Protein AF-A0A182EXS7-F1 (afdb_monomer)

Radius of gyration: 17.14 Å; Cα contacts (8 Å, |Δi|>4): 39; chains: 1; bounding box: 38×31×49 Å

Secondary structure (DSSP, 8-state):
--HIIIIIHHHHHHH--HIIIIIHHHHHHHHHHHHHHHHHHHHHHHHHHHHHHHHHHHTSS---S-HHHHHHHHHH-HHHHHHHHHHHHHHHHHHHHHHHHHHHHHH-

Sequence (108 aa):
MGTIMGVYLPCMQNIFGVLFFIRLTWIIGTAGIVEAFFVVFICCSVTFLTSISLSAIATNGVVPGGGPYYMISRNLGPELGGAVGILFYLGTTVAASMYITGAIEILI

Organism: Onchocerca ochengi (NCBI:txid42157)

Structure (mmCIF, N/CA/C/O backbone):
data_AF-A0A182EXS7-F1
#
_entry.id   AF-A0A182EXS7-F1
#
loop_
_atom_site.group_PDB
_atom_site.id
_atom_site.type_symbol
_atom_site.label_atom_id
_atom_site.label_alt_id
_atom_site.label_comp_id
_atom_site.label_asym_id
_atom_site.label_entity_id
_atom_site.label_seq_id
_atom_site.pdbx_PDB_ins_code
_atom_site.Cartn_x
_atom_site.Cartn_y
_atom_site.Cartn_z
_atom_site.occupancy
_atom_site.B_iso_or_equiv
_atom_site.auth_seq_id
_atom_site.auth_comp_id
_atom_site.auth_asym_id
_atom_site.auth_atom_id
_atom_site.pdbx_PDB_model_num
ATOM 1 N N . MET A 1 1 ? 9.321 -17.552 -8.761 1.00 79.94 1 MET A N 1
ATOM 2 C CA . MET A 1 1 ? 8.176 -17.718 -7.835 1.00 79.94 1 MET A CA 1
ATOM 3 C C . MET A 1 1 ? 6.887 -17.766 -8.643 1.00 79.94 1 MET A C 1
ATOM 5 O O . MET A 1 1 ? 6.855 -17.170 -9.711 1.00 79.94 1 MET A O 1
ATOM 9 N N . GLY A 1 2 ? 5.863 -18.479 -8.166 1.00 92.12 2 GLY A N 1
ATOM 10 C CA . GLY A 1 2 ? 4.527 -18.482 -8.783 1.00 92.12 2 GLY A CA 1
ATOM 11 C C . GLY A 1 2 ? 3.672 -17.281 -8.359 1.00 92.12 2 GLY A C 1
ATOM 12 O O . GLY A 1 2 ? 4.073 -16.514 -7.487 1.00 92.12 2 GLY A O 1
ATOM 13 N N . THR A 1 3 ? 2.477 -17.145 -8.934 1.00 92.19 3 THR A N 1
ATOM 14 C CA . THR A 1 3 ? 1.538 -16.031 -8.682 1.00 92.19 3 THR A CA 1
ATOM 15 C C . THR 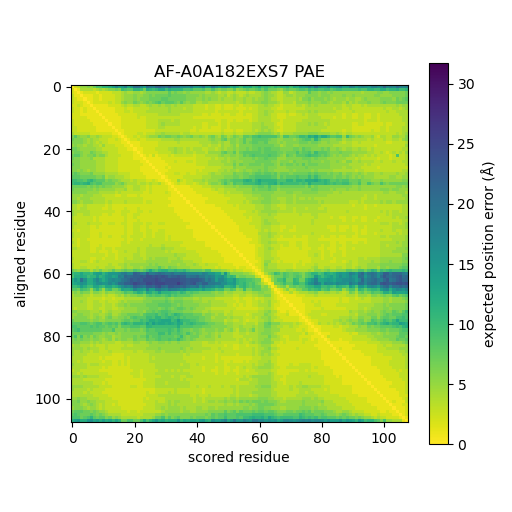A 1 3 ? 1.110 -15.916 -7.215 1.00 92.19 3 THR A C 1
ATOM 17 O O . THR A 1 3 ? 1.113 -14.825 -6.649 1.00 92.19 3 THR A O 1
ATOM 20 N N . ILE A 1 4 ? 0.796 -17.044 -6.573 1.00 92.31 4 ILE A N 1
ATOM 21 C CA . ILE A 1 4 ? 0.286 -17.071 -5.194 1.00 92.31 4 ILE A CA 1
ATOM 22 C C . ILE A 1 4 ? 1.375 -16.652 -4.196 1.00 92.31 4 ILE A C 1
ATOM 24 O O . ILE A 1 4 ? 1.206 -15.688 -3.455 1.00 92.31 4 ILE A O 1
ATOM 28 N N . MET A 1 5 ? 2.514 -17.349 -4.209 1.00 92.88 5 MET A N 1
ATOM 29 C CA . MET A 1 5 ? 3.611 -17.091 -3.267 1.00 92.88 5 MET A CA 1
ATOM 30 C C . MET A 1 5 ? 4.396 -15.814 -3.594 1.00 92.88 5 MET A C 1
ATOM 32 O O . MET A 1 5 ? 4.962 -15.205 -2.696 1.00 92.88 5 MET A O 1
ATOM 36 N N . GLY A 1 6 ? 4.465 -15.423 -4.870 1.00 89.88 6 GLY A N 1
ATOM 37 C CA . GLY A 1 6 ? 5.290 -14.302 -5.323 1.00 89.88 6 GLY A CA 1
ATOM 38 C C . GLY A 1 6 ? 4.575 -12.956 -5.400 1.00 89.88 6 GLY A C 1
ATOM 39 O O . GLY A 1 6 ? 5.251 -11.935 -5.371 1.00 89.88 6 GLY A O 1
ATOM 40 N N . VAL A 1 7 ? 3.240 -12.934 -5.515 1.00 91.81 7 VAL A N 1
ATOM 41 C CA . VAL A 1 7 ? 2.471 -11.689 -5.704 1.00 91.81 7 VAL A CA 1
ATOM 42 C C . VAL A 1 7 ? 1.307 -11.602 -4.723 1.00 91.81 7 VAL A C 1
ATOM 44 O O . VAL A 1 7 ? 1.246 -10.658 -3.942 1.00 91.81 7 VAL A O 1
ATOM 47 N N . TYR A 1 8 ? 0.418 -12.600 -4.698 1.00 93.50 8 TYR A N 1
ATOM 48 C CA . TYR A 1 8 ? -0.804 -12.535 -3.887 1.00 93.50 8 TYR A CA 1
ATOM 49 C C . TYR A 1 8 ? -0.518 -12.420 -2.383 1.00 93.50 8 TYR A C 1
ATOM 51 O O . TYR A 1 8 ? -0.980 -11.474 -1.748 1.00 93.50 8 TYR A O 1
ATOM 59 N N . LEU A 1 9 ? 0.271 -13.337 -1.810 1.00 94.94 9 LEU A N 1
ATOM 60 C CA . LEU A 1 9 ? 0.560 -13.321 -0.370 1.00 94.94 9 LEU A CA 1
ATOM 61 C C . LEU A 1 9 ? 1.324 -12.058 0.075 1.00 94.94 9 LEU A C 1
ATOM 63 O O . LEU A 1 9 ? 0.881 -11.432 1.040 1.00 94.94 9 LEU A O 1
ATOM 67 N N . PRO A 1 10 ? 2.390 -11.611 -0.624 1.00 93.88 10 PRO A N 1
ATOM 68 C CA . PRO A 1 10 ? 3.050 -10.349 -0.291 1.00 93.88 10 PRO A CA 1
ATOM 69 C C . PRO A 1 10 ? 2.124 -9.131 -0.384 1.00 93.88 10 PRO A C 1
ATOM 71 O O . PRO A 1 10 ? 2.187 -8.254 0.478 1.00 93.88 10 PRO A O 1
ATOM 74 N N . CYS A 1 11 ? 1.249 -9.060 -1.394 1.00 93.44 11 CYS A N 1
ATOM 75 C CA . CYS A 1 11 ? 0.296 -7.957 -1.528 1.00 93.44 11 CYS A CA 1
ATOM 76 C C . CYS A 1 11 ? -0.708 -7.935 -0.371 1.00 93.44 11 CYS A C 1
ATOM 78 O O . CYS A 1 11 ? -0.899 -6.887 0.241 1.00 93.44 11 CYS A O 1
ATOM 80 N N . MET A 1 12 ? -1.298 -9.082 -0.026 1.00 93.94 12 MET A N 1
ATOM 81 C CA . MET A 1 12 ? -2.238 -9.181 1.096 1.00 93.94 12 MET A CA 1
ATOM 82 C C . MET A 1 12 ? -1.585 -8.767 2.421 1.00 93.94 12 MET A C 1
ATOM 84 O O . MET A 1 12 ? -2.176 -8.008 3.186 1.00 93.94 12 MET A O 1
ATOM 88 N N . GLN A 1 13 ? -0.346 -9.204 2.664 1.00 94.06 13 GLN A N 1
ATOM 89 C CA . GLN A 1 13 ? 0.405 -8.849 3.869 1.00 94.06 13 GLN A CA 1
ATOM 90 C C . GLN A 1 13 ? 0.692 -7.344 3.976 1.00 94.06 13 GLN A C 1
ATOM 92 O O . GLN A 1 13 ? 0.718 -6.817 5.080 1.00 94.06 13 GLN A O 1
ATOM 97 N N . ASN A 1 14 ? 0.902 -6.646 2.856 1.00 92.38 14 ASN A N 1
ATOM 98 C CA . ASN A 1 14 ? 1.149 -5.199 2.873 1.00 92.38 14 ASN A CA 1
ATOM 99 C C . ASN A 1 14 ? -0.135 -4.363 3.015 1.00 92.38 14 ASN A C 1
ATOM 101 O O . ASN A 1 14 ? -0.061 -3.225 3.471 1.00 92.38 14 ASN A O 1
ATOM 105 N N . ILE A 1 15 ? -1.296 -4.896 2.616 1.00 94.00 15 ILE A N 1
ATOM 106 C CA . ILE A 1 15 ? -2.585 -4.192 2.723 1.00 94.00 15 ILE A CA 1
ATOM 107 C C . ILE A 1 15 ? -3.140 -4.277 4.146 1.00 94.00 15 ILE A C 1
ATOM 109 O O . ILE A 1 15 ? -3.650 -3.287 4.674 1.00 94.00 15 ILE A O 1
ATOM 113 N N . PHE A 1 16 ? -3.069 -5.451 4.775 1.00 92.19 16 PHE A N 1
ATOM 114 C CA . PHE A 1 16 ? -3.552 -5.606 6.141 1.00 92.19 16 PHE A CA 1
ATOM 115 C C . PHE A 1 16 ? -2.600 -4.945 7.134 1.00 92.19 16 PHE A C 1
ATOM 117 O O . PHE A 1 16 ? -1.444 -5.335 7.265 1.00 92.19 16 PHE A O 1
ATOM 124 N N . GLY A 1 17 ? -3.113 -3.960 7.869 1.00 90.38 17 GLY A N 1
ATOM 125 C CA . GLY A 1 17 ? -2.317 -3.182 8.807 1.00 90.38 17 GLY A CA 1
ATOM 126 C C . GLY A 1 17 ? -3.118 -2.645 9.987 1.00 90.38 17 GLY A C 1
ATOM 127 O O . GLY A 1 17 ? -4.284 -2.978 10.195 1.00 90.38 17 GLY A O 1
ATOM 128 N N . VAL A 1 18 ? -2.468 -1.766 10.748 1.00 89.94 18 VAL A N 1
ATOM 129 C CA . VAL A 1 18 ? -2.958 -1.187 12.012 1.00 89.94 18 VAL A CA 1
ATOM 130 C C . VAL A 1 18 ? -4.360 -0.569 11.900 1.00 89.94 18 VAL A C 1
ATOM 132 O O . VAL A 1 18 ? -5.173 -0.731 12.809 1.00 89.94 18 VAL A O 1
ATOM 135 N N . LEU A 1 19 ? -4.679 0.102 10.786 1.00 89.62 19 LEU A N 1
ATOM 136 C CA . LEU A 1 19 ? -5.984 0.751 10.587 1.00 89.62 19 LEU A CA 1
ATOM 137 C C . LEU A 1 19 ? -7.162 -0.222 10.679 1.00 89.62 19 LEU A C 1
ATOM 139 O O . LEU A 1 19 ? -8.190 0.121 11.262 1.00 89.62 19 LEU A O 1
ATOM 143 N N . PHE A 1 20 ? -7.006 -1.424 10.121 1.00 89.75 20 PHE A N 1
ATOM 144 C CA . PHE A 1 20 ? -8.077 -2.414 10.071 1.00 89.75 20 PHE A CA 1
ATOM 145 C C . PHE A 1 20 ? -8.453 -2.910 11.472 1.00 89.75 20 PHE A C 1
ATOM 147 O O . PHE A 1 20 ? -9.633 -3.075 11.766 1.00 89.75 20 PHE A O 1
ATOM 154 N N . PHE A 1 21 ? -7.462 -3.092 12.348 1.00 88.25 21 PHE A N 1
ATOM 155 C CA . PHE A 1 21 ? -7.676 -3.640 13.688 1.00 88.25 21 PHE A CA 1
ATOM 156 C C . PHE A 1 21 ? -8.023 -2.577 14.736 1.00 88.25 21 PHE A C 1
ATOM 158 O O . PHE A 1 21 ? -8.887 -2.823 15.571 1.00 88.25 21 PHE A O 1
ATOM 165 N N . ILE A 1 22 ? -7.381 -1.402 14.697 1.00 89.56 22 ILE A N 1
ATOM 166 C CA . ILE A 1 22 ? -7.545 -0.383 15.750 1.00 89.56 22 ILE A CA 1
ATOM 167 C C . ILE A 1 22 ? -8.610 0.657 15.388 1.00 89.56 22 ILE A C 1
ATOM 169 O O . ILE A 1 22 ? -9.408 1.058 16.231 1.00 89.56 22 ILE A O 1
ATOM 173 N N . ARG A 1 23 ? -8.622 1.149 14.144 1.00 91.50 23 ARG A N 1
ATOM 174 C CA . ARG A 1 23 ? -9.398 2.350 13.784 1.00 91.50 23 ARG A CA 1
ATOM 175 C C . ARG A 1 23 ? -10.757 2.045 13.160 1.00 91.50 23 ARG A C 1
ATOM 177 O O . ARG A 1 23 ? -11.639 2.896 13.230 1.00 91.50 23 ARG A O 1
ATOM 184 N N . LEU A 1 24 ? -10.959 0.857 12.590 1.00 90.25 24 LEU A N 1
ATOM 185 C CA . LEU A 1 24 ? -12.201 0.516 11.885 1.00 90.25 24 LEU A CA 1
ATOM 186 C C . LEU A 1 24 ? -13.447 0.607 12.783 1.00 90.25 24 LEU A C 1
ATOM 188 O O . LEU A 1 24 ? -14.467 1.152 12.365 1.00 90.25 24 LEU A O 1
ATOM 192 N N . THR A 1 25 ? -13.359 0.132 14.026 1.00 91.50 25 THR A N 1
ATOM 193 C CA . THR A 1 25 ? -14.465 0.195 14.998 1.00 91.50 25 THR A CA 1
ATOM 194 C C . THR A 1 25 ? -14.837 1.634 15.346 1.00 91.50 25 THR A C 1
ATOM 196 O O . THR A 1 25 ? -16.019 1.962 15.414 1.00 91.50 25 THR A O 1
ATOM 199 N N . TRP A 1 26 ? -13.842 2.511 15.499 1.00 93.00 26 TRP A N 1
ATOM 200 C CA . TRP A 1 26 ? -14.057 3.930 15.772 1.00 93.00 26 TRP A CA 1
ATOM 201 C C . TRP A 1 26 ? -14.680 4.667 14.579 1.00 93.00 26 TRP A C 1
ATOM 203 O O . TRP A 1 26 ? -15.601 5.459 14.768 1.00 93.00 26 TRP A O 1
ATOM 213 N N . ILE A 1 27 ? -14.250 4.364 13.347 1.00 93.12 27 ILE A N 1
ATOM 214 C CA . ILE A 1 27 ? -14.841 4.929 12.119 1.00 93.12 27 ILE A CA 1
ATOM 215 C C . ILE A 1 27 ? -16.327 4.564 12.020 1.00 93.12 27 ILE A C 1
ATOM 217 O O . ILE A 1 27 ? -17.169 5.437 11.820 1.00 93.12 27 ILE A O 1
ATOM 221 N N . ILE A 1 28 ? -16.668 3.287 12.216 1.00 95.06 28 ILE A N 1
ATOM 222 C CA . ILE A 1 28 ? -18.065 2.830 12.175 1.00 95.06 28 ILE A CA 1
ATOM 223 C C . ILE A 1 28 ? -18.868 3.433 13.336 1.00 95.06 28 ILE A C 1
ATOM 225 O O . ILE A 1 28 ? -20.021 3.813 13.148 1.00 95.06 28 ILE A O 1
ATOM 229 N N . GLY A 1 29 ? -18.268 3.552 14.523 1.00 93.62 29 GLY A N 1
ATOM 230 C CA . GLY A 1 29 ? -18.918 4.129 15.700 1.00 93.62 29 GLY A CA 1
ATOM 231 C C . GLY A 1 29 ? -19.205 5.630 15.594 1.00 93.62 29 GLY A C 1
ATOM 232 O O . GLY A 1 29 ? -20.135 6.106 16.237 1.00 93.62 29 GLY A O 1
ATOM 233 N N . THR A 1 30 ? -18.442 6.371 14.787 1.00 94.31 30 THR A N 1
ATOM 234 C CA . THR A 1 30 ? -18.580 7.832 14.636 1.00 94.31 30 THR A CA 1
ATOM 235 C C . THR A 1 30 ? -19.418 8.236 13.426 1.00 94.31 30 THR A C 1
ATOM 237 O O . THR A 1 30 ? -20.301 9.075 13.566 1.00 94.31 30 THR A O 1
ATOM 240 N N . ALA A 1 31 ? -19.173 7.636 12.259 1.00 92.25 31 ALA A N 1
ATOM 241 C CA . ALA A 1 31 ? -19.897 7.942 11.020 1.00 92.25 31 ALA A CA 1
ATOM 242 C C . ALA A 1 31 ? -21.181 7.104 10.850 1.00 92.25 31 ALA A C 1
ATOM 244 O O . ALA A 1 31 ? -22.082 7.441 10.086 1.00 92.25 31 ALA A O 1
ATOM 245 N N . GLY A 1 32 ? -21.287 5.982 11.564 1.00 94.06 32 GLY A N 1
ATOM 246 C CA . GLY A 1 32 ? -22.347 5.003 11.358 1.00 94.06 32 GLY A CA 1
ATOM 247 C C . GLY A 1 32 ? -22.072 4.067 10.177 1.00 94.06 32 GLY A C 1
ATOM 248 O O . GLY A 1 32 ? -21.133 4.230 9.399 1.00 94.06 32 GLY A O 1
ATOM 249 N N . ILE A 1 33 ? -22.908 3.035 10.048 1.00 94.44 33 ILE A N 1
ATOM 250 C CA . ILE A 1 33 ? -22.672 1.915 9.120 1.00 94.44 33 ILE A CA 1
ATOM 251 C C . ILE A 1 33 ? -22.748 2.352 7.651 1.00 94.44 33 ILE A C 1
ATOM 253 O O . ILE A 1 33 ? -21.926 1.926 6.844 1.00 94.44 33 ILE A O 1
ATOM 257 N N . VAL A 1 34 ? -23.728 3.191 7.297 1.00 95.19 34 VAL A N 1
ATOM 258 C CA . VAL A 1 34 ? -23.973 3.582 5.898 1.00 95.19 34 VAL A CA 1
ATOM 259 C C . VAL A 1 34 ? -22.830 4.445 5.367 1.00 95.19 34 VAL A C 1
ATOM 261 O O . VAL A 1 34 ? -22.283 4.151 4.306 1.00 95.19 34 VAL A O 1
ATOM 264 N N . GLU A 1 35 ? -22.426 5.473 6.114 1.00 95.06 35 GLU A N 1
ATOM 265 C CA . GLU A 1 35 ? -21.327 6.349 5.701 1.00 95.06 35 GLU A CA 1
ATOM 266 C C . GLU A 1 35 ? -19.987 5.609 5.706 1.00 95.06 35 GLU A C 1
ATOM 268 O O . GLU A 1 35 ? -19.241 5.695 4.730 1.00 95.06 35 GLU A O 1
ATOM 273 N N . ALA A 1 36 ? -19.704 4.799 6.73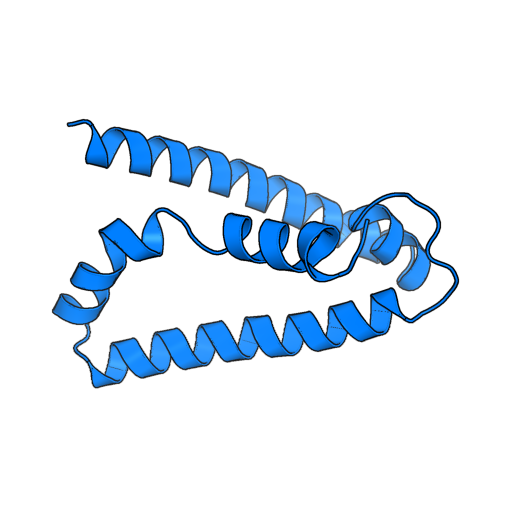6 1.00 93.94 36 ALA A N 1
ATOM 274 C CA . ALA A 1 36 ? -18.488 3.988 6.778 1.00 93.94 36 ALA A CA 1
ATOM 275 C C . ALA A 1 36 ? -18.398 3.013 5.589 1.00 93.94 36 ALA A C 1
ATOM 277 O O . ALA A 1 36 ? -17.319 2.835 5.020 1.00 93.94 36 ALA A O 1
ATOM 278 N N . PHE A 1 37 ? -19.522 2.426 5.161 1.00 95.06 37 PHE A N 1
ATOM 279 C CA . PHE A 1 37 ? -19.568 1.582 3.967 1.00 95.06 37 PHE A CA 1
ATOM 280 C C . PHE A 1 37 ? -19.205 2.362 2.697 1.00 95.06 37 PHE A C 1
ATOM 282 O O . PHE A 1 37 ? -18.384 1.892 1.909 1.00 95.06 37 PHE A O 1
ATOM 289 N N . PHE A 1 38 ? -19.752 3.569 2.512 1.00 96.00 38 PHE A N 1
ATOM 290 C CA . PHE A 1 38 ? -19.403 4.421 1.370 1.00 96.00 38 PHE A CA 1
ATOM 291 C C . PHE A 1 38 ? -17.931 4.841 1.377 1.00 96.00 38 PHE A C 1
ATOM 293 O O . PHE A 1 38 ? -17.293 4.817 0.325 1.00 96.00 38 PHE A O 1
ATOM 300 N N . VAL A 1 39 ? -17.366 5.164 2.544 1.00 95.06 39 VAL A N 1
ATOM 301 C CA . VAL A 1 39 ? -15.937 5.489 2.679 1.00 95.06 39 VAL A CA 1
ATOM 302 C C . VAL A 1 39 ? -15.072 4.318 2.214 1.00 95.06 39 VAL A C 1
ATOM 304 O O . VAL A 1 39 ? -14.188 4.499 1.375 1.00 95.06 39 VAL A O 1
ATOM 307 N N . VAL A 1 40 ? -15.350 3.103 2.700 1.00 94.69 40 VAL A N 1
ATOM 308 C CA . VAL A 1 40 ? -14.613 1.899 2.285 1.00 94.69 40 VAL A CA 1
ATOM 309 C C . VAL A 1 40 ? -14.794 1.640 0.789 1.00 94.69 40 VAL A C 1
ATOM 311 O O . VAL A 1 40 ? -13.812 1.388 0.094 1.00 94.69 40 VAL A O 1
ATOM 314 N N . PHE A 1 41 ? -16.018 1.762 0.270 1.00 95.88 41 PHE A N 1
ATOM 315 C CA . PHE A 1 41 ? -16.312 1.548 -1.145 1.00 95.88 41 PHE A CA 1
ATOM 316 C C . PHE A 1 41 ? -15.526 2.501 -2.056 1.00 95.88 41 PHE A C 1
ATOM 318 O O . PHE A 1 41 ? -14.903 2.056 -3.023 1.00 95.88 41 PHE A O 1
ATOM 325 N N . ILE A 1 42 ? -15.490 3.796 -1.725 1.00 97.44 42 ILE A N 1
ATOM 326 C CA . ILE A 1 42 ? -14.743 4.799 -2.493 1.00 97.44 42 ILE A CA 1
ATOM 327 C C . ILE A 1 42 ? -13.245 4.481 -2.455 1.00 97.44 42 ILE A C 1
ATOM 329 O O . ILE A 1 42 ? -12.623 4.393 -3.516 1.00 97.44 42 ILE A O 1
ATOM 333 N N . CYS A 1 43 ? -12.673 4.221 -1.277 1.00 95.75 43 CYS A N 1
ATOM 334 C CA . CYS A 1 43 ? -11.259 3.860 -1.143 1.00 95.75 43 CYS A CA 1
ATOM 335 C C . CYS A 1 43 ? -10.903 2.611 -1.965 1.00 95.75 43 CYS A C 1
ATOM 337 O O . CYS A 1 43 ? -9.945 2.632 -2.741 1.00 95.75 43 CYS A O 1
ATOM 339 N N . CYS A 1 44 ? -11.706 1.547 -1.865 1.00 95.94 44 CYS A N 1
ATOM 340 C CA . CYS A 1 44 ? -11.507 0.325 -2.640 1.00 95.94 44 CYS A CA 1
ATOM 341 C C . CYS A 1 44 ? -11.611 0.574 -4.150 1.00 95.94 44 CYS A C 1
ATOM 343 O O . CYS A 1 44 ? -10.805 0.029 -4.903 1.00 95.94 44 CYS A O 1
ATOM 345 N N . SER A 1 45 ? -12.548 1.415 -4.603 1.00 97.50 45 SER A N 1
ATOM 346 C CA . SER A 1 45 ? -12.696 1.745 -6.026 1.00 97.50 45 SER A CA 1
ATOM 347 C C . SER A 1 45 ? -11.459 2.456 -6.591 1.00 97.50 45 SER A C 1
ATOM 349 O O . SER A 1 45 ? -10.981 2.096 -7.667 1.00 97.50 45 SER A O 1
ATOM 351 N N . VAL A 1 46 ? -10.872 3.391 -5.836 1.00 97.56 46 VAL A N 1
ATOM 352 C CA . VAL A 1 46 ? -9.656 4.116 -6.236 1.00 97.56 46 VAL A CA 1
ATOM 353 C C . VAL A 1 46 ? -8.464 3.162 -6.341 1.00 97.56 46 VAL A C 1
ATOM 355 O O . VAL A 1 46 ? -7.740 3.178 -7.343 1.00 97.56 46 VAL A O 1
ATOM 358 N N . THR A 1 47 ? -8.264 2.288 -5.350 1.00 96.12 47 THR A N 1
ATOM 359 C CA . THR A 1 47 ? 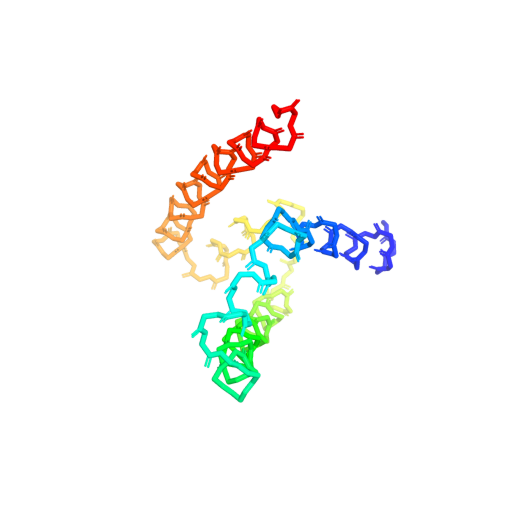-7.179 1.293 -5.387 1.00 96.12 47 THR A CA 1
ATOM 360 C C . THR A 1 47 ? -7.383 0.282 -6.514 1.00 96.12 47 THR A C 1
ATOM 362 O O . THR A 1 47 ? -6.423 -0.067 -7.201 1.00 96.12 47 THR A O 1
ATOM 365 N N . PHE A 1 48 ? -8.624 -0.140 -6.765 1.00 96.62 48 PHE A N 1
ATOM 366 C CA . PHE A 1 48 ? -8.956 -1.055 -7.853 1.00 96.62 48 PHE A CA 1
ATOM 367 C C . PHE A 1 48 ? -8.637 -0.450 -9.225 1.00 96.62 48 PHE A C 1
ATOM 369 O O . PHE A 1 48 ? -7.911 -1.065 -10.007 1.00 96.62 48 PHE A O 1
ATOM 376 N N . LEU A 1 49 ? -9.073 0.784 -9.494 1.00 97.50 49 LEU A N 1
ATOM 377 C CA . LEU A 1 49 ? -8.741 1.492 -10.735 1.00 97.50 49 LEU A CA 1
ATOM 378 C C . LEU A 1 49 ? -7.225 1.669 -10.904 1.00 97.50 49 LEU A C 1
ATOM 380 O O . LEU A 1 49 ? -6.686 1.423 -11.982 1.00 97.50 49 LEU A O 1
ATOM 384 N N . THR A 1 50 ? -6.516 2.005 -9.824 1.00 95.44 50 THR A N 1
ATOM 385 C CA . THR A 1 50 ? -5.048 2.115 -9.838 1.00 95.44 50 THR A CA 1
ATOM 386 C C . THR A 1 50 ? -4.382 0.772 -10.162 1.00 95.44 50 THR A C 1
ATOM 388 O O . THR A 1 50 ? -3.407 0.730 -10.913 1.00 95.44 50 THR A O 1
ATOM 391 N N . SER A 1 51 ? -4.919 -0.343 -9.655 1.00 94.69 51 SER A N 1
ATOM 392 C CA . SER A 1 51 ? -4.393 -1.687 -9.932 1.00 94.69 51 SER A CA 1
ATOM 393 C C . SER A 1 51 ? -4.565 -2.112 -11.395 1.00 94.69 51 SER A C 1
ATOM 395 O O . SER A 1 51 ? -3.683 -2.774 -11.946 1.00 94.69 51 SER A O 1
ATOM 397 N N . ILE A 1 52 ? -5.643 -1.677 -12.058 1.00 95.81 52 ILE A N 1
ATOM 398 C CA . ILE A 1 52 ? -5.848 -1.899 -13.498 1.00 95.81 52 ILE A CA 1
ATOM 399 C C . ILE A 1 52 ? -4.786 -1.136 -14.295 1.00 95.81 52 ILE A C 1
ATOM 401 O O . ILE A 1 52 ? -4.136 -1.716 -15.165 1.00 95.81 52 ILE A O 1
ATOM 405 N N . SER A 1 53 ? -4.543 0.132 -13.953 1.00 94.00 53 SER A N 1
ATOM 406 C CA . SER A 1 53 ? -3.483 0.936 -14.575 1.00 94.00 53 SER A CA 1
ATOM 407 C C . SER A 1 53 ? -2.101 0.308 -14.381 1.00 94.00 53 SER A C 1
ATOM 409 O O . SER A 1 53 ? -1.325 0.214 -15.331 1.00 94.00 53 SER A O 1
ATOM 411 N N . LEU A 1 54 ? -1.801 -0.190 -13.176 1.00 92.00 54 LEU A N 1
ATOM 412 C CA . LEU A 1 54 ? -0.539 -0.880 -12.900 1.00 92.00 54 LEU A CA 1
ATOM 413 C C . LEU A 1 54 ? -0.415 -2.191 -13.688 1.00 92.00 54 LEU A C 1
ATOM 415 O O . LEU A 1 54 ? 0.672 -2.518 -14.157 1.00 92.00 54 LEU A O 1
ATOM 419 N N . SER A 1 55 ? -1.519 -2.912 -13.882 1.00 91.56 55 SER A N 1
ATOM 420 C CA . SER A 1 55 ? -1.546 -4.128 -14.700 1.00 91.56 55 SER A CA 1
ATOM 421 C C . SER A 1 55 ? -1.205 -3.820 -16.158 1.00 91.56 55 SER A C 1
ATOM 423 O O . SER A 1 55 ? -0.381 -4.517 -16.743 1.00 91.56 55 SER A O 1
ATOM 425 N N . ALA A 1 56 ? -1.750 -2.734 -16.718 1.00 91.25 56 ALA A N 1
ATOM 426 C CA . ALA A 1 56 ? -1.413 -2.287 -18.069 1.00 91.25 56 ALA A CA 1
ATOM 427 C C . ALA A 1 56 ? 0.086 -1.962 -18.209 1.00 91.25 56 ALA A C 1
ATOM 429 O O . ALA A 1 56 ? 0.717 -2.404 -19.169 1.00 91.25 56 ALA A O 1
ATOM 430 N N . ILE A 1 57 ? 0.670 -1.268 -17.222 1.00 90.00 57 ILE A N 1
ATOM 431 C CA . ILE A 1 57 ? 2.112 -0.968 -17.167 1.00 90.00 57 ILE A CA 1
ATOM 432 C C . ILE A 1 57 ? 2.938 -2.260 -17.070 1.00 90.00 57 ILE A C 1
ATOM 434 O O . ILE A 1 57 ? 3.928 -2.407 -17.778 1.00 90.00 57 ILE A O 1
ATOM 438 N N . ALA A 1 58 ? 2.525 -3.215 -16.233 1.00 87.38 58 ALA A N 1
ATOM 439 C CA . ALA A 1 58 ? 3.231 -4.483 -16.044 1.00 87.38 58 ALA A CA 1
ATOM 440 C C . ALA A 1 58 ? 3.199 -5.391 -17.282 1.00 87.38 58 ALA A C 1
ATOM 442 O O . ALA A 1 58 ? 4.105 -6.200 -17.473 1.00 87.38 58 ALA A O 1
ATOM 443 N N . THR A 1 59 ? 2.171 -5.256 -18.122 1.00 88.38 59 THR A N 1
ATOM 444 C CA . THR A 1 59 ? 2.066 -5.960 -19.408 1.00 88.38 59 THR A CA 1
ATOM 445 C C . THR A 1 59 ? 2.719 -5.217 -20.573 1.00 88.38 59 THR A C 1
ATOM 447 O O . THR A 1 59 ? 2.769 -5.755 -21.679 1.00 88.38 59 THR A O 1
ATOM 450 N N . ASN A 1 60 ? 3.197 -3.986 -20.362 1.00 85.00 60 ASN A N 1
ATOM 451 C CA . ASN A 1 60 ? 3.834 -3.196 -21.405 1.00 85.00 60 ASN A CA 1
ATOM 452 C C . ASN A 1 60 ? 5.355 -3.419 -21.387 1.00 85.00 60 ASN A C 1
ATOM 454 O O . ASN A 1 60 ? 6.033 -3.205 -20.381 1.00 85.00 60 ASN A O 1
ATOM 458 N N . GLY A 1 61 ? 5.879 -3.891 -22.518 1.00 73.62 61 GLY A N 1
ATOM 459 C CA . GLY A 1 61 ? 7.296 -4.187 -22.683 1.00 73.62 61 GLY A CA 1
ATOM 460 C C . GLY A 1 61 ? 7.757 -5.481 -22.007 1.00 73.62 61 GLY A C 1
ATOM 461 O O . GLY A 1 61 ? 6.986 -6.275 -21.473 1.00 73.62 61 GLY A O 1
ATOM 462 N N . VAL A 1 62 ? 9.064 -5.718 -22.078 1.00 74.94 62 VAL A N 1
ATOM 463 C CA . VAL A 1 62 ? 9.715 -6.799 -21.332 1.00 74.94 62 VAL A CA 1
ATOM 464 C C . VAL A 1 62 ? 9.958 -6.265 -19.931 1.00 74.94 62 VAL A C 1
ATOM 466 O O . VAL A 1 62 ? 10.450 -5.150 -19.819 1.00 74.94 62 VAL A O 1
ATOM 469 N N . VAL A 1 63 ? 9.634 -7.026 -18.885 1.00 64.62 63 VAL A N 1
ATOM 470 C CA . VAL A 1 63 ? 9.936 -6.672 -17.490 1.00 64.62 63 VAL A CA 1
ATOM 471 C C . VAL A 1 63 ? 11.268 -7.327 -17.113 1.00 64.62 63 VAL A C 1
ATOM 473 O O . VAL A 1 63 ? 11.274 -8.504 -16.740 1.00 64.62 63 VAL A O 1
ATOM 476 N N . PRO A 1 64 ? 12.423 -6.638 -17.204 1.00 60.53 64 PRO A N 1
ATOM 477 C CA . PRO A 1 64 ? 13.630 -7.121 -16.556 1.00 60.53 64 PRO A CA 1
ATOM 478 C C . PRO A 1 64 ? 13.418 -7.012 -15.041 1.00 60.53 64 PRO A C 1
ATOM 480 O O . PRO A 1 64 ? 12.647 -6.172 -14.569 1.00 60.53 64 PRO A O 1
ATOM 483 N N . GLY A 1 65 ? 14.105 -7.845 -14.260 1.00 70.25 65 GLY A N 1
ATOM 484 C CA . GLY A 1 65 ? 14.127 -7.681 -12.804 1.00 70.25 65 GLY A CA 1
ATOM 485 C C . GLY A 1 65 ? 14.465 -6.235 -12.405 1.00 70.25 65 GLY A C 1
ATOM 486 O O . GLY A 1 65 ? 15.230 -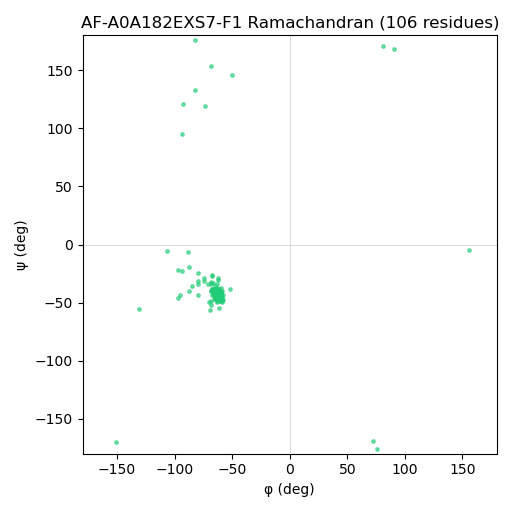5.562 -13.090 1.00 70.25 65 GLY A O 1
ATOM 487 N N . GLY A 1 66 ? 13.878 -5.744 -11.310 1.00 77.88 66 GLY A N 1
ATOM 488 C CA . GLY A 1 66 ? 14.072 -4.350 -10.875 1.00 77.88 66 GLY A CA 1
ATOM 489 C C . GLY A 1 66 ? 12.956 -3.763 -10.005 1.00 77.88 66 GLY A C 1
ATOM 490 O O . GLY A 1 66 ? 13.088 -2.649 -9.505 1.00 77.88 66 GLY A O 1
ATOM 491 N N . GLY A 1 67 ? 11.865 -4.502 -9.789 1.00 86.06 67 GLY A N 1
ATOM 492 C CA . GLY A 1 67 ? 10.775 -4.072 -8.914 1.00 86.06 67 GLY A CA 1
ATOM 493 C C . GLY A 1 67 ? 9.916 -2.932 -9.491 1.00 86.06 67 GLY A C 1
ATOM 494 O O . GLY A 1 67 ? 10.026 -2.602 -10.676 1.00 86.06 67 GLY A O 1
ATOM 495 N N . PRO A 1 68 ? 9.039 -2.327 -8.667 1.00 85.12 68 PRO A N 1
ATOM 496 C CA . PRO A 1 68 ? 8.001 -1.406 -9.143 1.00 85.12 68 PRO A CA 1
ATOM 497 C C . PRO A 1 68 ? 8.547 -0.110 -9.755 1.00 85.12 68 PRO A C 1
ATOM 499 O O . PRO A 1 68 ? 8.094 0.309 -10.816 1.00 85.12 68 PRO A O 1
ATOM 502 N N . TYR A 1 69 ? 9.558 0.505 -9.133 1.00 88.25 69 TYR A N 1
ATOM 503 C CA . TYR A 1 69 ? 10.155 1.747 -9.641 1.00 88.25 69 TYR A CA 1
ATOM 504 C C . TYR A 1 69 ? 10.818 1.554 -11.013 1.00 88.25 69 TYR A C 1
ATOM 506 O O . TYR A 1 69 ? 10.650 2.373 -11.920 1.00 88.25 69 TYR A O 1
ATOM 514 N N . TYR A 1 70 ? 11.535 0.441 -11.191 1.00 86.81 70 TYR A N 1
ATOM 515 C CA . TYR A 1 70 ? 12.163 0.115 -12.468 1.00 86.81 70 TYR A CA 1
ATOM 516 C C . TYR A 1 70 ? 11.114 -0.102 -13.568 1.00 86.81 70 TYR A C 1
ATOM 518 O O . TYR A 1 70 ? 11.256 0.412 -14.674 1.00 86.81 70 TYR A O 1
ATOM 526 N N . MET A 1 71 ? 10.023 -0.802 -13.246 1.00 86.31 71 MET A N 1
ATOM 527 C CA . MET A 1 71 ? 8.922 -1.045 -14.179 1.00 86.31 71 MET A CA 1
ATOM 528 C C . MET A 1 71 ? 8.231 0.257 -14.619 1.00 86.31 71 MET A C 1
ATOM 530 O O . MET A 1 71 ? 7.963 0.435 -15.805 1.00 86.31 71 MET A O 1
ATOM 534 N N . ILE A 1 72 ? 7.978 1.187 -13.692 1.00 88.75 72 ILE A N 1
ATOM 535 C CA . ILE A 1 72 ? 7.309 2.467 -13.985 1.00 88.75 72 ILE A CA 1
ATOM 536 C C . ILE A 1 72 ? 8.221 3.391 -14.800 1.00 88.75 72 ILE A C 1
ATOM 538 O O . ILE A 1 72 ? 7.809 3.897 -15.841 1.00 88.75 72 ILE A O 1
ATOM 542 N N . SER A 1 73 ? 9.470 3.585 -14.367 1.00 86.69 73 SER A N 1
ATOM 543 C CA . SER A 1 73 ? 10.413 4.506 -15.024 1.00 86.69 73 SER A CA 1
ATOM 544 C C . SER A 1 73 ? 10.747 4.117 -16.468 1.00 86.69 73 SER A C 1
ATOM 546 O O . SER A 1 73 ? 11.014 4.989 -17.294 1.00 86.69 73 SER A O 1
ATOM 548 N N . ARG A 1 74 ? 10.700 2.821 -16.805 1.00 85.62 74 ARG A N 1
ATOM 549 C CA . ARG A 1 74 ? 10.933 2.336 -18.173 1.00 85.62 74 ARG A CA 1
ATOM 550 C C . ARG A 1 74 ? 9.725 2.483 -19.092 1.00 85.62 74 ARG A C 1
ATOM 552 O O . ARG A 1 74 ? 9.922 2.739 -20.273 1.00 85.62 74 ARG A O 1
ATOM 559 N N . ASN A 1 75 ? 8.514 2.342 -18.559 1.00 85.31 75 ASN A N 1
ATOM 560 C CA . ASN A 1 75 ? 7.281 2.427 -19.343 1.00 85.31 75 ASN A CA 1
ATOM 561 C C . ASN A 1 75 ? 6.776 3.865 -19.526 1.00 85.31 75 ASN A C 1
ATOM 563 O O . ASN A 1 75 ? 6.250 4.200 -20.581 1.00 85.31 75 ASN A O 1
ATOM 567 N N . LEU A 1 76 ? 6.936 4.718 -18.510 1.00 86.25 76 LEU A N 1
ATOM 568 C CA . LEU A 1 76 ? 6.417 6.095 -18.495 1.00 86.25 76 LEU A CA 1
ATOM 569 C C . LEU A 1 76 ? 7.505 7.164 -18.680 1.00 86.25 76 LEU A C 1
ATOM 571 O O . LEU A 1 76 ? 7.192 8.346 -18.800 1.00 86.25 76 LEU A O 1
ATOM 575 N N . GLY A 1 77 ? 8.776 6.762 -18.708 1.00 87.62 77 GLY A N 1
ATOM 576 C CA . GLY A 1 77 ? 9.917 7.664 -18.814 1.00 87.62 77 GLY A CA 1
ATOM 577 C C . GLY A 1 77 ? 10.473 8.132 -17.458 1.00 87.62 77 GLY A C 1
ATOM 578 O O . GLY A 1 77 ? 9.860 7.926 -16.403 1.00 87.62 77 GLY A O 1
ATOM 579 N N . PRO A 1 78 ? 11.665 8.758 -17.468 1.00 87.06 78 PRO A N 1
ATOM 580 C CA . PRO A 1 78 ? 12.407 9.097 -16.253 1.00 87.06 78 PRO A CA 1
ATOM 581 C C . PRO A 1 78 ? 11.739 10.189 -15.407 1.00 87.06 78 PRO A C 1
ATOM 583 O O . PRO A 1 78 ? 11.838 10.142 -14.185 1.00 87.06 78 PRO A O 1
ATOM 586 N N . GLU A 1 79 ? 11.036 11.139 -16.027 1.00 91.50 79 GLU A N 1
ATOM 587 C CA . GLU A 1 79 ? 10.399 12.264 -15.325 1.00 91.50 79 GLU A CA 1
ATOM 588 C C . GLU A 1 79 ? 9.234 11.793 -14.445 1.00 91.50 79 GLU A C 1
ATOM 590 O O . GLU A 1 79 ? 9.211 12.046 -13.238 1.00 91.50 79 GLU A O 1
ATOM 595 N N . LEU A 1 80 ? 8.304 11.027 -15.027 1.00 88.06 80 LEU A N 1
ATOM 596 C CA . LEU A 1 80 ? 7.175 10.447 -14.297 1.00 88.06 80 LEU A CA 1
ATOM 597 C C . LEU A 1 80 ? 7.633 9.366 -13.314 1.00 88.06 80 LEU A C 1
ATOM 599 O O . LEU A 1 80 ? 7.149 9.322 -12.184 1.00 88.06 80 LEU A O 1
ATOM 603 N N . GLY A 1 81 ? 8.596 8.526 -13.709 1.00 89.38 81 GLY A N 1
ATOM 604 C CA . GLY A 1 81 ? 9.176 7.519 -12.824 1.00 89.38 81 GLY A CA 1
ATOM 605 C C . GLY A 1 81 ? 9.804 8.135 -11.574 1.00 89.38 81 GLY A C 1
ATOM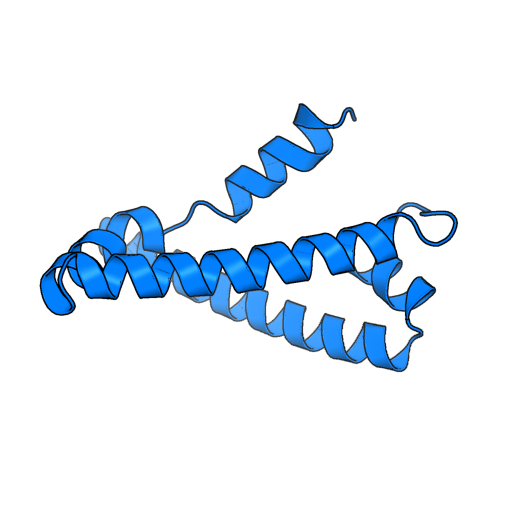 606 O O . GLY A 1 81 ? 9.512 7.690 -10.464 1.00 89.38 81 GLY A O 1
ATOM 607 N N . GLY A 1 82 ? 10.608 9.190 -11.741 1.00 90.81 82 GLY A N 1
ATOM 608 C CA . GLY A 1 82 ? 11.247 9.912 -10.641 1.00 90.81 82 GLY A CA 1
ATOM 609 C C . GLY A 1 82 ? 10.239 10.579 -9.706 1.00 90.81 82 GLY A C 1
ATOM 610 O O . GLY A 1 82 ? 10.316 10.388 -8.493 1.00 90.81 82 GLY A O 1
ATOM 611 N N . ALA A 1 83 ? 9.253 11.295 -10.256 1.00 93.88 83 ALA A N 1
ATOM 612 C CA . ALA A 1 83 ? 8.222 11.963 -9.461 1.00 93.88 83 ALA A CA 1
ATOM 613 C C . ALA A 1 83 ? 7.397 10.969 -8.622 1.00 93.88 83 ALA A C 1
ATOM 615 O O . ALA A 1 83 ? 7.256 11.142 -7.409 1.00 93.88 83 ALA A O 1
ATOM 616 N N . VAL A 1 84 ? 6.906 9.888 -9.241 1.00 93.44 84 VAL A N 1
ATOM 617 C CA . VAL A 1 84 ? 6.151 8.835 -8.540 1.00 93.44 84 VAL A CA 1
ATOM 618 C C . VAL A 1 84 ? 7.031 8.124 -7.509 1.00 93.44 84 VAL A C 1
ATOM 620 O O . VAL A 1 84 ? 6.574 7.846 -6.401 1.00 93.44 84 VAL A O 1
ATOM 623 N N . GLY A 1 85 ? 8.302 7.873 -7.833 1.00 92.81 85 GLY A N 1
ATOM 624 C CA . GLY A 1 85 ? 9.260 7.242 -6.925 1.00 92.81 85 GLY A CA 1
ATOM 625 C C . GLY A 1 85 ? 9.500 8.048 -5.647 1.00 92.81 85 GLY A C 1
ATOM 626 O O . GLY A 1 85 ? 9.466 7.480 -4.557 1.00 92.81 85 GLY A O 1
ATOM 627 N N . ILE A 1 86 ? 9.678 9.368 -5.760 1.00 95.31 86 ILE A N 1
ATOM 628 C CA . ILE A 1 86 ? 9.881 10.254 -4.601 1.00 95.31 86 ILE A CA 1
ATOM 629 C C . ILE A 1 86 ? 8.627 10.292 -3.719 1.00 95.31 86 ILE A C 1
ATOM 631 O O . ILE A 1 86 ? 8.730 10.159 -2.498 1.00 95.31 86 ILE A O 1
ATOM 635 N N . LEU A 1 87 ? 7.440 10.416 -4.321 1.00 95.56 87 LEU A N 1
ATOM 636 C CA . LEU A 1 87 ? 6.176 10.407 -3.578 1.00 95.56 87 LEU A CA 1
ATOM 637 C C . LEU A 1 87 ? 5.954 9.074 -2.853 1.00 95.56 87 LEU A C 1
ATOM 639 O O . LEU A 1 87 ? 5.559 9.063 -1.687 1.00 95.56 87 LEU A O 1
ATOM 643 N N . PHE A 1 88 ? 6.261 7.952 -3.506 1.00 94.38 88 PHE A N 1
ATOM 644 C CA . PHE A 1 88 ? 6.145 6.627 -2.903 1.00 94.38 88 PHE A CA 1
ATOM 645 C C . PHE A 1 88 ? 7.157 6.411 -1.766 1.00 94.38 88 PHE A C 1
ATOM 647 O O . PHE A 1 88 ? 6.815 5.837 -0.731 1.00 94.38 88 PHE A O 1
ATOM 654 N N . TYR A 1 89 ? 8.385 6.913 -1.911 1.00 95.31 89 TYR A N 1
ATOM 655 C CA . TYR A 1 89 ? 9.398 6.876 -0.854 1.00 95.31 89 TYR A CA 1
ATOM 656 C C . TYR A 1 89 ? 8.959 7.654 0.396 1.00 95.31 89 TYR A C 1
ATOM 658 O O . TYR A 1 89 ? 9.012 7.133 1.512 1.00 95.31 89 TYR A O 1
ATOM 666 N N . LEU A 1 90 ? 8.466 8.881 0.223 1.00 97.19 90 LEU A N 1
ATOM 667 C CA . LEU A 1 90 ? 7.968 9.678 1.346 1.00 97.19 90 LEU A CA 1
ATOM 668 C C . LEU A 1 90 ? 6.732 9.033 1.983 1.00 97.19 90 LEU A C 1
ATOM 670 O O . LEU A 1 90 ? 6.661 8.922 3.206 1.00 97.19 90 LEU A O 1
ATOM 674 N N . GLY A 1 91 ? 5.798 8.541 1.165 1.00 95.50 91 GLY A N 1
ATOM 675 C CA . GLY A 1 91 ? 4.599 7.851 1.639 1.00 95.50 91 GLY A CA 1
ATOM 676 C C . GLY A 1 91 ? 4.921 6.615 2.481 1.00 95.50 91 GLY A C 1
ATOM 677 O O . GLY A 1 91 ? 4.374 6.455 3.568 1.00 95.50 91 GLY A O 1
ATOM 678 N N . THR A 1 92 ? 5.855 5.773 2.032 1.00 95.31 92 THR A N 1
ATOM 679 C CA . THR A 1 92 ? 6.289 4.582 2.787 1.00 95.31 92 THR A CA 1
ATOM 680 C C . THR A 1 92 ? 7.052 4.938 4.064 1.00 95.31 92 THR A C 1
ATOM 682 O O . THR A 1 92 ? 6.875 4.272 5.082 1.00 95.31 92 THR A O 1
ATOM 685 N N . THR A 1 93 ? 7.831 6.022 4.056 1.00 96.50 93 THR A N 1
ATOM 686 C CA . THR A 1 93 ? 8.536 6.520 5.251 1.00 96.50 93 THR A CA 1
ATOM 687 C C . THR A 1 93 ? 7.554 6.981 6.332 1.00 96.50 93 THR A C 1
ATOM 689 O O . THR A 1 93 ? 7.695 6.618 7.499 1.00 96.50 93 THR A O 1
ATOM 692 N N . VAL A 1 94 ? 6.517 7.733 5.952 1.00 96.62 94 VAL A N 1
ATOM 693 C CA . VAL A 1 94 ? 5.460 8.172 6.881 1.00 96.62 94 VAL A CA 1
ATOM 694 C C . VAL A 1 94 ? 4.557 7.004 7.298 1.00 96.62 94 VAL A C 1
ATOM 696 O O . VAL A 1 94 ? 4.118 6.934 8.443 1.00 96.62 94 VAL A O 1
ATOM 699 N N . ALA A 1 95 ? 4.311 6.033 6.416 1.00 94.62 95 ALA A N 1
ATOM 700 C CA . ALA A 1 95 ? 3.585 4.820 6.788 1.00 94.62 95 ALA A CA 1
ATOM 701 C C . ALA A 1 95 ? 4.344 4.005 7.852 1.00 94.62 95 ALA A C 1
ATOM 703 O O . ALA A 1 95 ? 3.728 3.474 8.775 1.00 94.62 95 ALA A O 1
ATOM 704 N N . ALA A 1 96 ? 5.678 3.943 7.773 1.00 95.44 96 ALA A N 1
ATOM 705 C CA . ALA A 1 96 ? 6.492 3.261 8.774 1.00 95.44 96 ALA A CA 1
ATOM 706 C C . ALA A 1 96 ? 6.345 3.891 10.169 1.00 95.44 96 ALA A C 1
ATOM 708 O O . ALA A 1 96 ? 6.163 3.162 11.145 1.00 95.44 96 ALA A O 1
ATOM 709 N N . SER A 1 97 ? 6.354 5.226 10.276 1.00 95.50 97 SER A N 1
ATOM 710 C CA . SER A 1 97 ? 6.126 5.894 11.565 1.00 95.50 97 SER A CA 1
ATOM 711 C C . SER A 1 97 ? 4.716 5.633 12.098 1.00 95.50 97 SER A C 1
ATOM 713 O O . SER A 1 97 ? 4.568 5.302 13.273 1.00 95.50 97 SER A O 1
ATOM 715 N N . MET A 1 98 ? 3.697 5.667 11.234 1.00 95.06 98 MET A N 1
ATOM 716 C CA . MET A 1 98 ? 2.319 5.332 11.600 1.00 95.06 98 MET A CA 1
ATOM 717 C C . MET A 1 98 ? 2.190 3.908 12.165 1.00 95.06 98 MET A C 1
ATOM 719 O O . MET A 1 98 ? 1.507 3.709 13.172 1.00 95.06 98 MET A O 1
ATOM 723 N N . TYR A 1 99 ? 2.846 2.918 11.553 1.00 94.19 99 TYR A N 1
ATOM 724 C CA . TYR A 1 99 ? 2.820 1.542 12.052 1.00 94.19 99 TYR A CA 1
ATOM 725 C C . TYR A 1 99 ? 3.508 1.395 13.412 1.00 94.19 99 TYR A C 1
ATOM 727 O O . TYR A 1 99 ? 2.991 0.679 14.269 1.00 94.19 99 TYR A O 1
ATOM 735 N N . ILE A 1 100 ? 4.619 2.100 13.645 1.00 94.62 100 ILE A N 1
ATOM 736 C CA . ILE A 1 100 ? 5.300 2.103 14.949 1.00 94.62 100 ILE A CA 1
ATOM 737 C C . ILE A 1 100 ? 4.408 2.739 16.018 1.00 94.62 100 ILE A C 1
ATOM 739 O O . ILE A 1 100 ? 4.234 2.159 17.086 1.00 94.62 100 ILE A O 1
ATOM 743 N N . THR A 1 101 ? 3.792 3.891 15.739 1.00 94.44 101 THR A N 1
ATOM 744 C CA . THR A 1 101 ? 2.864 4.529 16.684 1.00 94.44 101 THR A CA 1
ATOM 745 C C . THR A 1 101 ? 1.679 3.620 17.004 1.00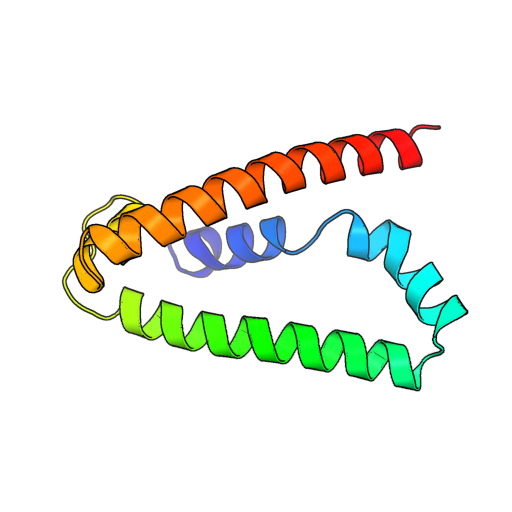 94.44 101 THR A C 1
ATOM 747 O O . THR A 1 101 ? 1.324 3.481 18.169 1.00 94.44 101 THR A O 1
ATOM 750 N N . GLY A 1 102 ? 1.120 2.936 16.001 1.00 92.75 102 GLY A N 1
ATOM 751 C CA . GLY A 1 102 ? 0.066 1.943 16.209 1.00 92.75 102 GLY A CA 1
ATOM 752 C C . GLY A 1 102 ? 0.498 0.757 17.071 1.00 92.75 102 GLY A C 1
ATOM 753 O O . GLY A 1 102 ? -0.277 0.289 17.898 1.00 92.75 102 GLY A O 1
ATOM 754 N N . ALA A 1 103 ? 1.739 0.288 16.918 1.00 92.88 103 ALA A N 1
ATOM 755 C CA . ALA A 1 103 ? 2.286 -0.770 17.763 1.00 92.88 103 ALA A CA 1
ATOM 756 C C . ALA A 1 103 ? 2.437 -0.320 19.225 1.00 92.88 103 ALA A C 1
ATOM 758 O O . ALA A 1 103 ? 2.120 -1.085 20.132 1.00 92.88 103 ALA A O 1
ATOM 759 N N . ILE A 1 104 ? 2.872 0.923 19.456 1.00 96.06 104 ILE A N 1
ATOM 760 C CA . ILE A 1 104 ? 2.965 1.500 20.805 1.00 96.06 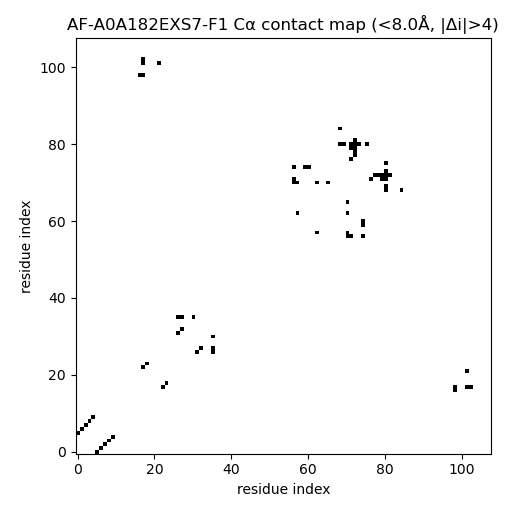104 ILE A CA 1
ATOM 761 C C . ILE A 1 104 ? 1.575 1.709 21.427 1.00 96.06 104 ILE A C 1
ATOM 763 O O . ILE A 1 104 ? 1.413 1.428 22.607 1.00 96.06 104 ILE A O 1
ATOM 767 N N . GLU A 1 105 ? 0.567 2.128 20.651 1.00 93.44 105 GLU A N 1
ATOM 768 C CA . GLU A 1 105 ? -0.826 2.270 21.124 1.00 93.44 105 GLU A CA 1
ATOM 769 C C . GLU A 1 105 ? -1.436 0.934 21.580 1.00 93.44 105 GLU A C 1
ATOM 771 O O . GLU A 1 105 ? -2.267 0.934 22.476 1.00 93.44 105 GLU A O 1
ATOM 776 N N . ILE A 1 106 ? -1.023 -0.2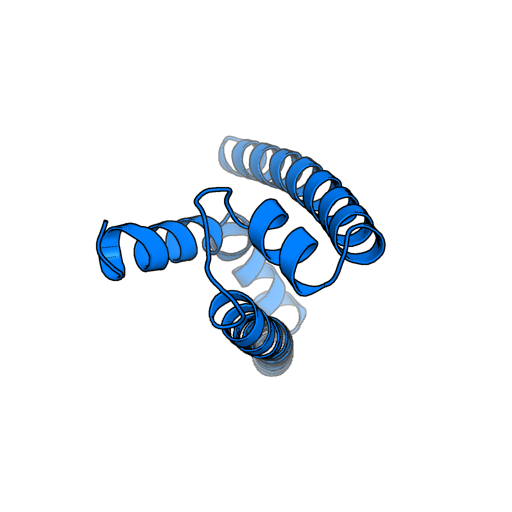00 20.998 1.00 91.44 106 ILE A N 1
ATOM 777 C CA . ILE A 1 106 ? -1.469 -1.537 21.439 1.00 91.44 106 ILE A CA 1
ATOM 778 C C . ILE A 1 106 ? -0.711 -2.010 22.689 1.00 91.44 106 ILE A C 1
ATOM 780 O O . ILE A 1 106 ? -1.238 -2.801 23.468 1.00 91.44 106 ILE A O 1
ATOM 784 N N . LEU A 1 107 ? 0.552 -1.603 22.840 1.00 90.69 107 LEU A N 1
ATOM 785 C CA . LEU A 1 107 ? 1.423 -2.076 23.917 1.00 90.69 107 LEU A CA 1
ATOM 786 C C . LEU A 1 107 ? 1.069 -1.472 25.285 1.00 90.69 107 LEU A C 1
ATOM 788 O O . LEU A 1 107 ? 1.318 -2.118 26.303 1.00 90.69 107 LEU A O 1
ATOM 792 N N . ILE A 1 108 ? 0.569 -0.234 25.297 1.00 79.56 108 ILE A N 1
ATOM 793 C CA . ILE A 1 108 ? 0.193 0.531 26.498 1.00 79.56 108 ILE A CA 1
ATOM 794 C 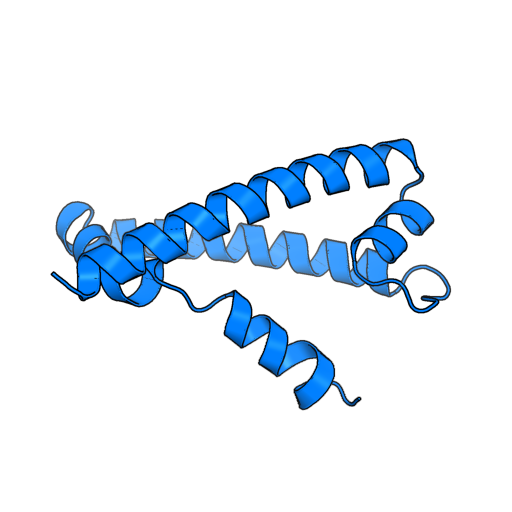C . ILE A 1 108 ? -1.256 0.220 26.874 1.00 79.56 108 ILE A C 1
ATOM 796 O O . ILE A 1 108 ? -1.495 -0.012 28.081 1.00 79.56 108 ILE A O 1
#

Mean predicted aligned error: 4.66 Å

Foldseek 3Di:
DDCVVPPVVVVVVVVDALCVPPPLVVLCVPVNDPVSVVVVVVVVVVVVVVVVVQVVLVPPDDDDDDPDLVSCCVRVHPVRSVVVVVVVVVVVVVVVVVRVVSVVVVVD

Solvent-accessible surface area (backbone atoms only — not comparable to full-atom values): 6204 Å² total; per-residue (Å²): 126,56,66,58,80,60,44,51,52,58,50,51,59,70,67,62,51,62,57,70,77,68,45,45,65,55,46,35,72,71,60,30,69,70,54,39,48,51,53,52,51,51,55,50,51,55,53,49,57,51,49,52,55,50,49,55,52,68,68,52,73,82,82,71,90,63,61,70,60,48,53,42,24,71,73,65,34,64,70,56,23,50,54,54,44,54,54,50,52,53,51,53,53,53,48,51,52,52,51,51,54,46,51,52,66,70,72,109

pLDDT: mean 91.1, std 6.35, range [60.53, 97.56]

InterPro domains:
  IPR004841 Amino acid permease/SLC12A domain [PF00324] (7-101)
  IPR004842 SLC12A transporter family [PTHR11827] (1-107)